Protein AF-A0A957FZQ5-F1 (afdb_monomer_lite)

Sequence (144 aa):
MVSRRHWIILGVVGGFGCLAFVAVVIVVLAGGLVMVAGDLDAEAATVESTAPDAAQIDLCRNTLGIRAEVELTVEYYLFQPGFLDDRLECRFRVEADTLDDIFIAGIDPYDEGTQELAPGRFLQLTIENPTPGVYLITGYWFET

pLDDT: mean 77.12, std 25.19, range [29.94, 97.94]

Secondary structure (DSSP, 8-state):
------------------S----------SS--------S--PPPPEEESS--HHHHHHHHHHTTB-TTS-EEEEEEEEE--SS--EEEEEEEEE-S-GGGTBPTT--TT--SEEEEETTEEEEEEEEEEETTEEEEEEEEEE-

Structure (mmCIF, N/CA/C/O backbone):
data_AF-A0A957FZQ5-F1
#
_entry.id   AF-A0A957FZQ5-F1
#
loop_
_atom_site.group_PDB
_atom_site.id
_atom_site.type_symbol
_atom_site.label_atom_id
_atom_site.label_alt_id
_atom_site.label_comp_id
_atom_site.label_asym_id
_atom_site.label_entity_id
_atom_site.label_seq_id
_atom_site.pdbx_PDB_ins_code
_atom_site.Cartn_x
_atom_site.Cartn_y
_atom_site.Cartn_z
_atom_site.occupancy
_atom_site.B_iso_or_equiv
_atom_site.auth_seq_id
_atom_site.auth_comp_id
_atom_site.auth_asym_id
_atom_site.auth_atom_id
_atom_site.pdbx_PDB_model_num
ATOM 1 N N . MET A 1 1 ? -30.012 38.485 -25.369 1.00 34.72 1 MET A N 1
ATOM 2 C CA . MET A 1 1 ? -30.601 37.710 -26.482 1.00 34.72 1 MET A CA 1
ATOM 3 C C . MET A 1 1 ? -29.677 37.785 -27.685 1.00 34.72 1 MET A C 1
ATOM 5 O O . MET A 1 1 ? -29.090 38.828 -27.933 1.00 34.72 1 MET A O 1
ATOM 9 N N . VAL A 1 2 ? -29.513 36.632 -28.328 1.00 39.84 2 VAL A N 1
ATOM 10 C CA . VAL A 1 2 ? -28.632 36.267 -29.446 1.00 39.84 2 VAL A CA 1
ATOM 11 C C . VAL A 1 2 ? -28.548 37.318 -30.558 1.00 39.84 2 VAL A C 1
ATOM 13 O O . VAL A 1 2 ? -29.578 37.796 -31.014 1.00 39.84 2 VAL A O 1
ATOM 16 N N . SER A 1 3 ? -27.329 37.598 -31.038 1.00 37.91 3 SER A N 1
ATOM 17 C CA . SER A 1 3 ? -26.971 37.604 -32.472 1.00 37.91 3 SER A CA 1
ATOM 18 C C . SER A 1 3 ? -25.620 38.297 -32.674 1.00 37.91 3 SER A C 1
ATOM 20 O O . SER A 1 3 ? -25.526 39.523 -32.651 1.00 37.91 3 SER A O 1
ATOM 22 N N . ARG A 1 4 ? -24.556 37.526 -32.915 1.00 39.03 4 ARG A N 1
ATOM 23 C CA . ARG A 1 4 ? -23.394 38.039 -33.650 1.00 39.03 4 ARG A CA 1
ATOM 24 C C . ARG A 1 4 ? -23.144 37.141 -34.848 1.00 39.03 4 ARG A C 1
ATOM 26 O O . ARG A 1 4 ? -22.595 36.052 -34.751 1.00 39.03 4 ARG A O 1
ATOM 33 N N . ARG A 1 5 ? -23.660 37.642 -35.970 1.00 41.78 5 ARG A N 1
ATOM 34 C CA . ARG A 1 5 ? -23.436 37.184 -37.334 1.00 41.78 5 ARG A CA 1
ATOM 35 C C . ARG A 1 5 ? -21.940 37.172 -37.657 1.00 41.78 5 ARG A C 1
ATOM 37 O O . ARG A 1 5 ? -21.258 38.177 -37.486 1.00 41.78 5 ARG A O 1
ATOM 44 N N . HIS A 1 6 ? -21.515 36.016 -38.152 1.00 41.28 6 HIS A N 1
ATOM 45 C CA . HIS A 1 6 ? -20.482 35.755 -39.148 1.00 41.28 6 HIS A CA 1
ATOM 46 C C . HIS A 1 6 ? -19.821 36.986 -39.784 1.00 41.28 6 HIS A C 1
ATOM 48 O O . HIS A 1 6 ? -20.441 37.694 -40.575 1.00 41.28 6 HIS A O 1
ATOM 54 N N . TRP A 1 7 ? -18.522 37.130 -39.525 1.00 31.16 7 TRP A N 1
ATOM 55 C CA . TRP A 1 7 ? -17.580 37.774 -40.433 1.00 31.16 7 TRP A CA 1
ATOM 56 C C . TRP A 1 7 ? -16.601 36.698 -40.899 1.00 31.16 7 TRP A C 1
ATOM 58 O O . TRP A 1 7 ? -15.712 36.290 -40.160 1.00 31.16 7 TRP A O 1
ATOM 68 N N . ILE A 1 8 ? -16.826 36.196 -42.112 1.00 43.56 8 ILE A N 1
ATOM 69 C CA . ILE A 1 8 ? -15.856 35.394 -42.856 1.00 43.56 8 ILE A CA 1
ATOM 70 C C . ILE A 1 8 ? -14.937 36.413 -43.530 1.00 43.56 8 ILE A C 1
ATOM 72 O O . ILE A 1 8 ? -15.372 37.110 -44.446 1.00 43.56 8 ILE A O 1
ATOM 76 N N . ILE A 1 9 ? -13.698 36.541 -43.056 1.00 43.41 9 ILE A N 1
ATOM 77 C CA . ILE A 1 9 ? -12.652 37.280 -43.768 1.00 43.41 9 ILE A CA 1
ATOM 78 C C . ILE A 1 9 ? -11.677 36.259 -44.350 1.00 43.41 9 ILE A C 1
ATOM 80 O 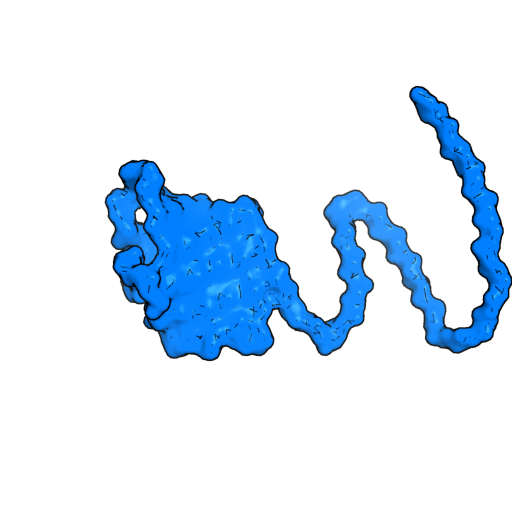O . ILE A 1 9 ? -11.076 35.464 -43.633 1.00 43.41 9 ILE A O 1
ATOM 84 N N . LEU A 1 10 ? -11.602 36.298 -45.680 1.00 43.16 10 LEU A N 1
ATOM 85 C CA . LEU A 1 10 ? -10.667 35.604 -46.554 1.00 43.16 10 LEU A CA 1
ATOM 86 C C . LEU A 1 10 ? -9.200 35.976 -46.276 1.00 43.16 10 LEU A C 1
ATOM 88 O O . LEU A 1 10 ? -8.882 37.133 -46.016 1.00 43.16 10 LEU A O 1
ATOM 92 N N . GLY A 1 11 ? -8.316 35.012 -46.532 1.00 29.94 11 GLY A N 1
ATOM 93 C CA . GLY A 1 11 ? -6.873 35.170 -46.747 1.00 29.94 11 GLY A CA 1
ATOM 94 C C . GLY A 1 11 ? -6.181 33.909 -46.230 1.00 29.94 11 GLY A C 1
ATOM 95 O O . GLY A 1 11 ? -6.341 33.582 -45.068 1.00 29.94 11 GLY A O 1
ATOM 96 N N . VAL A 1 12 ? -5.462 33.100 -47.006 1.00 35.47 12 VAL A N 1
ATOM 97 C CA . VAL A 1 12 ? -4.435 33.455 -47.986 1.00 35.47 12 VAL A CA 1
ATOM 98 C C . VAL A 1 12 ? -4.336 32.348 -49.043 1.00 35.47 12 VAL A C 1
ATOM 100 O O . VAL A 1 12 ? -4.281 31.163 -48.725 1.00 35.47 12 VAL A O 1
ATOM 103 N N . VAL A 1 13 ? -4.286 32.763 -50.309 1.00 38.44 13 VAL A N 1
ATOM 104 C CA . VAL A 1 13 ? -3.764 31.979 -51.433 1.00 38.44 13 VAL A CA 1
ATOM 105 C C . VAL A 1 13 ? -2.252 32.186 -51.486 1.00 38.44 13 VAL A C 1
ATOM 107 O O . VAL A 1 13 ? -1.807 33.332 -51.486 1.00 38.44 13 VAL A O 1
ATOM 110 N N . GLY A 1 14 ? -1.488 31.103 -51.644 1.00 30.03 14 GLY A N 1
ATOM 111 C CA . GLY A 1 14 ? -0.192 31.147 -52.327 1.00 30.03 14 GLY A CA 1
ATOM 112 C C . GLY A 1 14 ? 0.946 30.415 -51.624 1.00 30.03 14 GLY A C 1
ATOM 113 O O . GLY A 1 14 ? 1.403 30.848 -50.574 1.00 30.03 14 GLY A O 1
ATOM 114 N N . GLY A 1 15 ? 1.464 29.363 -52.268 1.00 30.56 15 GLY A N 1
ATOM 115 C CA . GLY A 1 15 ? 2.792 28.824 -51.961 1.00 30.56 15 GLY A CA 1
ATOM 116 C C . GLY A 1 15 ? 2.947 27.323 -52.186 1.00 30.56 15 GLY A C 1
ATOM 117 O O . GLY A 1 15 ? 2.853 26.545 -51.250 1.00 30.56 15 GLY A O 1
ATOM 118 N N . PHE A 1 16 ? 3.195 26.922 -53.432 1.00 41.56 16 PHE A N 1
ATOM 119 C CA . PHE A 1 16 ? 3.599 25.571 -53.838 1.00 41.56 16 PHE A CA 1
ATOM 120 C C . PHE A 1 16 ? 4.914 25.130 -53.160 1.00 41.56 16 PHE A C 1
ATOM 122 O O . PHE A 1 16 ? 5.894 25.869 -53.223 1.00 41.56 16 PHE A O 1
ATOM 129 N N . GLY A 1 17 ? 4.974 23.896 -52.638 1.00 32.69 17 GLY A N 1
ATOM 130 C CA . GLY A 1 17 ? 6.245 23.221 -52.337 1.00 32.69 17 GLY A CA 1
ATOM 131 C C . GLY A 1 17 ? 6.150 22.020 -51.385 1.00 32.69 17 GLY A C 1
ATOM 132 O O . GLY A 1 17 ? 6.127 22.209 -50.181 1.00 32.69 17 GLY A O 1
ATOM 133 N N . CYS A 1 18 ? 6.201 20.804 -51.945 1.00 35.88 18 CYS A N 1
ATOM 134 C CA . CYS A 1 18 ? 6.453 19.497 -51.302 1.00 35.88 18 CYS A CA 1
ATOM 135 C C . CYS A 1 18 ? 5.371 18.836 -50.409 1.00 35.88 18 CYS A C 1
ATOM 137 O O . CYS A 1 18 ? 5.190 19.168 -49.249 1.00 35.88 18 CYS A O 1
ATOM 139 N N . LEU A 1 19 ? 4.757 17.784 -50.977 1.00 42.84 19 LEU A N 1
ATOM 140 C CA . LEU A 1 19 ? 4.538 16.454 -50.374 1.00 42.84 19 LEU A CA 1
ATOM 141 C C . LEU A 1 19 ? 4.043 16.378 -48.915 1.00 42.84 19 LEU A C 1
ATOM 143 O O . LEU A 1 19 ? 4.827 16.158 -48.003 1.00 42.84 19 LEU A O 1
ATOM 147 N N . ALA A 1 20 ? 2.718 16.436 -48.748 1.00 39.22 20 ALA A N 1
ATOM 148 C CA . ALA A 1 20 ? 1.882 15.480 -47.998 1.00 39.22 20 ALA A CA 1
ATOM 149 C C . ALA A 1 20 ? 0.524 16.146 -47.712 1.00 39.22 20 ALA A C 1
ATOM 151 O O . ALA A 1 20 ? 0.366 16.891 -46.750 1.00 39.22 20 ALA A O 1
ATOM 152 N N . PHE A 1 21 ? -0.477 15.903 -48.563 1.00 35.75 21 PHE A N 1
ATOM 153 C CA . PHE A 1 21 ? -1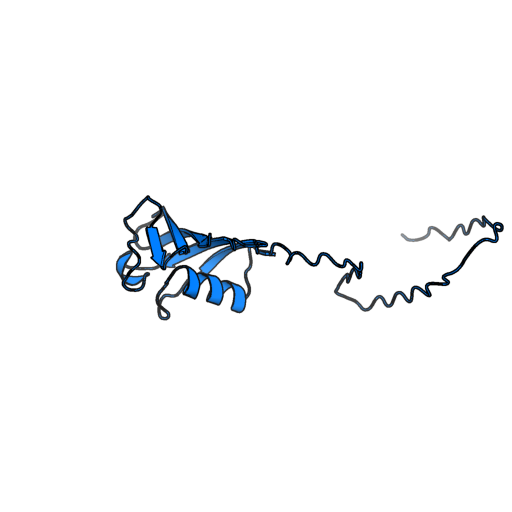.861 16.266 -48.250 1.00 35.75 21 PHE A CA 1
ATOM 154 C C . PHE A 1 21 ? -2.364 15.326 -47.143 1.00 35.75 21 PHE A C 1
ATOM 156 O O . PHE A 1 21 ? -2.857 14.236 -47.427 1.00 35.75 21 PHE A O 1
ATOM 163 N N . VAL A 1 22 ? -2.218 15.722 -45.877 1.00 42.78 22 VAL A N 1
ATOM 164 C CA . VAL A 1 22 ? -2.889 15.047 -44.759 1.00 42.78 22 VAL A CA 1
ATOM 165 C C . VAL A 1 22 ? -4.330 15.549 -44.724 1.00 42.78 22 VAL A C 1
ATOM 167 O O . VAL A 1 22 ? -4.609 16.683 -44.339 1.00 42.78 22 VAL A O 1
ATOM 170 N N . ALA A 1 23 ? -5.255 14.709 -45.185 1.00 37.00 23 ALA A N 1
ATOM 171 C CA . ALA A 1 23 ? -6.683 14.931 -45.020 1.00 37.00 23 ALA A CA 1
ATOM 172 C C . ALA A 1 23 ? -7.042 14.743 -43.537 1.00 37.00 23 ALA A C 1
ATOM 174 O O . ALA A 1 23 ? -7.174 13.621 -43.056 1.00 37.00 23 ALA A O 1
ATOM 175 N N . VAL A 1 24 ? -7.177 15.847 -42.803 1.00 38.62 24 VAL A N 1
ATOM 176 C CA . VAL A 1 24 ? -7.663 15.842 -41.419 1.00 38.62 24 VAL A CA 1
ATOM 177 C C . VAL A 1 24 ? -9.189 15.748 -41.456 1.00 38.62 24 VAL A C 1
ATOM 179 O O . VAL A 1 24 ? -9.876 16.734 -41.723 1.00 38.62 24 VAL A O 1
ATOM 182 N N . VAL A 1 25 ? -9.735 14.554 -41.222 1.00 35.50 25 VAL A N 1
ATOM 183 C CA . VAL A 1 25 ? -11.173 14.369 -40.990 1.00 35.50 25 VAL A CA 1
ATOM 184 C C . VAL A 1 25 ? -11.425 14.532 -39.494 1.00 35.50 25 VAL A C 1
ATOM 186 O O . VAL A 1 25 ? -11.059 13.672 -38.700 1.00 35.50 25 VAL A O 1
ATOM 189 N N . ILE A 1 26 ? -12.047 15.644 -39.105 1.00 39.72 26 ILE A N 1
ATOM 190 C CA . ILE A 1 26 ? -12.484 15.881 -37.726 1.00 39.72 26 ILE A CA 1
ATOM 191 C C . ILE A 1 26 ? -13.911 15.343 -37.593 1.00 39.72 26 ILE A C 1
ATOM 193 O O . ILE A 1 26 ? -14.858 15.968 -38.070 1.00 39.72 26 ILE A O 1
ATOM 197 N N . VAL A 1 27 ? -14.079 14.191 -36.942 1.00 35.75 27 VAL A N 1
ATOM 198 C CA . VAL A 1 27 ? -15.397 13.719 -36.494 1.00 35.75 27 VAL A CA 1
ATOM 199 C C . VAL A 1 27 ? -15.543 14.076 -35.020 1.00 35.75 27 VAL A C 1
ATOM 201 O O . VAL A 1 27 ? -14.971 13.419 -34.158 1.00 35.75 27 VAL A O 1
ATOM 204 N N . VAL A 1 28 ? -16.307 15.129 -34.726 1.00 33.53 28 VAL A N 1
ATOM 205 C CA . VAL A 1 28 ? -16.727 15.450 -33.355 1.00 33.53 28 VAL A CA 1
ATOM 206 C C . VAL A 1 28 ? -18.038 14.717 -33.090 1.00 33.53 28 VAL A C 1
ATOM 208 O O . VAL A 1 28 ? -19.114 15.210 -33.427 1.00 33.53 28 VAL A O 1
ATOM 211 N N . LEU A 1 29 ? -17.954 13.522 -32.510 1.00 36.34 29 LEU A N 1
ATOM 212 C CA . LEU A 1 29 ? -19.089 12.894 -31.838 1.00 36.34 29 LEU A CA 1
ATOM 213 C C . LEU A 1 29 ? -18.937 13.143 -30.337 1.00 36.34 29 LEU A C 1
ATOM 215 O O . LEU A 1 29 ? -17.847 13.048 -29.782 1.00 36.34 29 LEU A O 1
ATOM 219 N N . ALA A 1 30 ? -20.032 13.577 -29.724 1.00 39.09 30 ALA A N 1
ATOM 220 C CA . ALA A 1 30 ? -20.095 14.082 -28.364 1.00 39.09 30 ALA A CA 1
ATOM 221 C C . ALA A 1 30 ? -19.413 13.146 -27.349 1.00 39.09 30 ALA A C 1
ATOM 223 O O . ALA A 1 30 ? -19.803 11.991 -27.220 1.00 39.09 30 ALA A O 1
ATOM 224 N N . GLY A 1 31 ? -18.451 13.685 -26.590 1.00 43.62 31 GLY A N 1
ATOM 225 C CA . GLY A 1 31 ? -17.975 13.069 -25.349 1.00 43.62 31 GLY A CA 1
ATOM 226 C C . GLY A 1 31 ? -16.594 12.410 -25.369 1.00 43.62 31 GLY A C 1
ATOM 227 O O . GLY A 1 31 ? -16.422 11.391 -24.717 1.00 43.62 31 GLY A O 1
ATOM 228 N N . GLY A 1 32 ? -15.598 12.972 -26.053 1.00 37.16 32 GLY A N 1
ATOM 229 C CA . GLY A 1 32 ? -14.212 12.534 -25.859 1.00 37.16 32 GLY A CA 1
ATOM 230 C C . GLY A 1 32 ? -13.252 13.187 -26.838 1.00 37.16 32 GLY A C 1
ATOM 231 O O . GLY A 1 32 ? -13.366 13.005 -28.045 1.00 37.16 32 GLY A O 1
ATOM 232 N N . LEU A 1 33 ? -12.318 13.981 -26.324 1.00 37.00 33 LEU A N 1
ATOM 233 C CA . LEU A 1 33 ? -11.251 14.584 -27.113 1.00 37.00 33 LEU A CA 1
ATOM 234 C C . LEU A 1 33 ? -10.162 13.515 -27.291 1.00 37.00 33 LEU A C 1
ATOM 236 O O . LEU A 1 33 ? -9.487 13.169 -26.328 1.00 37.00 33 LEU A O 1
ATOM 240 N N . VAL A 1 34 ? -10.022 12.959 -28.496 1.00 38.88 34 VAL A N 1
ATOM 241 C CA . VAL A 1 34 ? -8.911 12.058 -28.844 1.00 38.88 34 VAL A CA 1
ATOM 242 C C . VAL A 1 34 ? -7.882 12.869 -29.622 1.00 38.88 34 VAL A C 1
ATOM 244 O O . VAL A 1 34 ? -8.137 13.296 -30.748 1.00 38.88 34 VAL A O 1
ATOM 247 N N . MET A 1 35 ? -6.724 13.098 -29.008 1.00 42.59 35 MET A N 1
ATOM 248 C CA . MET A 1 35 ? -5.532 13.603 -29.686 1.00 4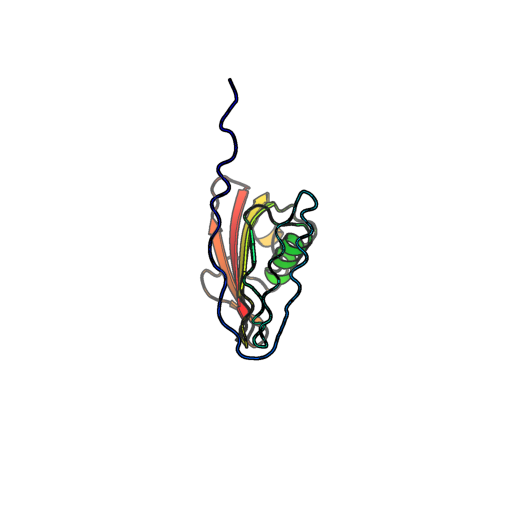2.59 35 MET A CA 1
ATOM 249 C C . MET A 1 35 ? -4.761 12.384 -30.198 1.00 42.59 35 MET A C 1
ATOM 251 O O . MET A 1 35 ? -4.265 11.596 -29.401 1.00 42.59 35 MET A O 1
ATOM 255 N N . VAL A 1 36 ? -4.679 12.212 -31.520 1.00 43.38 36 VAL A N 1
ATOM 256 C CA . VAL A 1 36 ? -3.701 11.306 -32.137 1.00 43.38 36 VAL A CA 1
ATOM 257 C C . VAL A 1 36 ? -2.521 12.166 -32.570 1.00 43.38 36 VAL A C 1
ATOM 259 O O . VAL A 1 36 ? -2.586 12.846 -33.593 1.00 43.38 36 VAL A O 1
ATOM 262 N N . ALA A 1 37 ? -1.461 12.150 -31.768 1.00 42.69 37 ALA A N 1
ATOM 263 C CA . ALA A 1 37 ? -0.119 12.525 -32.189 1.00 42.69 37 ALA A CA 1
ATOM 264 C C . ALA A 1 37 ? 0.704 11.232 -32.226 1.00 42.69 37 ALA A C 1
ATOM 266 O O . ALA A 1 37 ? 0.647 10.437 -31.292 1.00 42.69 37 ALA A O 1
ATOM 267 N N . GLY A 1 38 ? 1.363 10.971 -33.354 1.00 44.50 38 GLY A N 1
ATOM 268 C CA . GLY A 1 38 ? 2.256 9.829 -33.496 1.00 44.50 38 GLY A CA 1
ATOM 269 C C . GLY A 1 38 ? 3.611 10.143 -32.879 1.00 44.50 38 GLY A C 1
ATOM 270 O O . GLY A 1 38 ? 4.207 11.148 -33.248 1.00 44.50 38 GLY A O 1
ATOM 271 N N . ASP A 1 39 ? 4.092 9.251 -32.019 1.00 41.19 39 ASP A N 1
ATOM 272 C CA . ASP A 1 39 ? 5.458 9.238 -31.503 1.00 41.19 39 ASP A CA 1
ATOM 273 C C . ASP A 1 39 ? 5.959 7.787 -31.454 1.00 41.19 39 ASP A C 1
ATOM 275 O O . ASP A 1 39 ? 5.241 6.872 -31.049 1.00 41.19 39 ASP A O 1
ATOM 279 N N . LEU A 1 40 ? 7.191 7.575 -31.920 1.00 47.25 40 LEU A N 1
ATOM 280 C CA . LEU A 1 40 ? 7.937 6.311 -31.824 1.00 47.25 40 LEU A CA 1
ATOM 281 C C . LEU A 1 40 ? 8.701 6.198 -30.483 1.00 47.25 40 LEU A C 1
ATOM 283 O O . LEU A 1 40 ? 9.596 5.371 -30.365 1.00 47.25 40 LEU A O 1
ATOM 287 N N . ASP A 1 41 ? 8.298 6.991 -29.487 1.00 43.44 41 ASP A N 1
ATOM 288 C CA . ASP A 1 41 ? 8.711 6.967 -28.078 1.00 43.44 41 ASP A CA 1
ATOM 289 C C . ASP A 1 41 ? 7.441 6.956 -27.212 1.00 43.44 41 ASP A C 1
ATOM 291 O O . ASP A 1 41 ? 7.070 7.936 -26.569 1.00 43.44 41 ASP A O 1
ATOM 295 N N . ALA A 1 42 ? 6.692 5.854 -27.254 1.00 50.06 42 ALA A N 1
ATOM 296 C CA . ALA A 1 42 ? 5.540 5.677 -26.379 1.00 50.06 42 ALA A CA 1
ATOM 297 C C . ALA A 1 42 ? 6.025 5.287 -24.973 1.00 50.06 42 ALA A C 1
ATOM 299 O O . ALA A 1 42 ? 5.850 4.143 -24.553 1.00 50.06 42 ALA A O 1
ATOM 300 N N . GLU A 1 43 ? 6.657 6.222 -24.254 1.00 57.47 43 GLU A N 1
ATOM 301 C CA . GLU A 1 43 ? 6.707 6.120 -22.795 1.00 57.47 43 GLU A CA 1
ATOM 302 C C . GLU A 1 43 ? 5.260 6.005 -22.315 1.00 57.47 43 GLU A C 1
ATOM 304 O O . GLU A 1 43 ? 4.389 6.798 -22.697 1.00 57.47 43 GLU A O 1
ATOM 309 N N . ALA A 1 44 ? 4.967 4.946 -21.561 1.00 70.00 44 ALA A N 1
ATOM 310 C CA . ALA A 1 44 ? 3.629 4.751 -21.043 1.00 70.00 44 ALA A CA 1
ATOM 311 C C . ALA A 1 44 ? 3.250 5.989 -20.208 1.00 70.00 44 ALA A C 1
ATOM 313 O O . ALA A 1 44 ? 4.048 6.526 -19.443 1.00 70.00 44 ALA A O 1
ATOM 314 N N . ALA A 1 45 ? 2.047 6.516 -20.422 1.00 79.31 45 ALA A N 1
ATOM 315 C CA . ALA A 1 45 ? 1.648 7.757 -19.776 1.00 79.31 45 ALA A CA 1
ATOM 316 C C . ALA A 1 45 ? 1.469 7.539 -18.267 1.00 79.31 45 ALA A C 1
ATOM 318 O O . ALA A 1 45 ? 0.878 6.545 -17.845 1.00 79.31 45 ALA A O 1
ATOM 319 N N . THR A 1 46 ? 1.923 8.501 -17.459 1.00 88.19 46 THR A N 1
ATOM 320 C CA . THR A 1 46 ? 1.530 8.591 -16.046 1.00 88.19 46 THR A CA 1
ATOM 321 C C . THR A 1 46 ? 0.009 8.683 -15.936 1.00 88.19 46 THR A C 1
ATOM 323 O O . THR A 1 46 ? -0.625 9.465 -16.649 1.00 88.19 46 THR A O 1
ATOM 326 N N . VAL A 1 47 ? -0.573 7.902 -15.026 1.00 90.75 47 VAL A N 1
ATOM 327 C CA . VAL A 1 47 ? -2.016 7.858 -14.771 1.00 90.75 47 VAL A CA 1
ATOM 328 C C . VAL A 1 47 ? -2.281 8.288 -13.335 1.00 90.75 47 VAL A C 1
ATOM 330 O O . VAL A 1 47 ? -1.814 7.643 -12.404 1.00 90.75 47 VAL A O 1
ATOM 333 N N . GLU A 1 48 ? -3.066 9.347 -13.157 1.00 93.44 48 GLU A N 1
ATOM 334 C CA . GLU A 1 48 ? -3.439 9.900 -11.851 1.00 93.44 48 GLU A CA 1
ATOM 335 C C . GLU A 1 48 ? -4.964 10.027 -11.742 1.00 93.44 48 GLU A C 1
ATOM 337 O O . GLU A 1 48 ? -5.630 10.423 -12.703 1.00 93.44 48 GLU A O 1
ATOM 342 N N . SER A 1 49 ? -5.530 9.688 -10.581 1.00 92.38 49 SER A N 1
ATOM 343 C CA . SER A 1 49 ? -6.968 9.804 -10.323 1.00 92.38 49 SER A CA 1
ATOM 344 C C . SER A 1 49 ? -7.284 9.987 -8.837 1.00 92.38 49 SER A C 1
ATOM 346 O O . SER A 1 49 ? -6.704 9.336 -7.973 1.00 92.38 49 SER A O 1
ATOM 348 N N . THR A 1 50 ? -8.273 10.832 -8.544 1.00 94.56 50 THR A N 1
ATOM 349 C CA . THR A 1 50 ? -8.920 10.964 -7.221 1.00 94.56 50 THR A CA 1
ATOM 350 C C . THR A 1 50 ? -10.272 10.246 -7.151 1.00 94.56 50 THR A C 1
ATOM 352 O O . THR A 1 50 ? -10.968 10.301 -6.139 1.00 94.56 50 THR A O 1
ATOM 355 N N . ALA A 1 51 ? -10.665 9.582 -8.239 1.00 92.56 51 ALA A N 1
ATOM 356 C CA . ALA A 1 51 ? -11.841 8.726 -8.329 1.00 92.56 51 ALA A CA 1
ATOM 357 C C . ALA A 1 51 ? -11.462 7.465 -9.124 1.00 92.56 51 ALA A C 1
ATOM 359 O O . ALA A 1 51 ? -11.852 7.332 -10.288 1.00 92.56 51 ALA A O 1
ATOM 360 N N . PRO A 1 52 ? -10.606 6.600 -8.554 1.00 91.56 52 PRO A N 1
ATOM 361 C CA . PRO A 1 52 ? -10.065 5.463 -9.276 1.00 91.56 52 PRO A CA 1
ATOM 362 C C . PRO A 1 52 ? -11.152 4.457 -9.657 1.00 91.56 52 PRO A C 1
ATOM 364 O O . PRO A 1 52 ? -12.109 4.234 -8.912 1.00 91.56 52 PRO A O 1
ATOM 367 N N . ASP A 1 53 ? -11.002 3.860 -10.836 1.00 93.50 53 ASP A N 1
ATOM 368 C CA . ASP A 1 53 ? -11.887 2.791 -11.292 1.00 93.50 53 ASP A CA 1
ATOM 369 C C . ASP A 1 53 ? -11.567 1.448 -10.609 1.00 93.50 53 ASP A C 1
ATOM 371 O O . ASP A 1 53 ? -10.610 1.314 -9.848 1.00 93.50 53 ASP A O 1
ATOM 375 N N . ALA A 1 54 ? -12.384 0.425 -10.874 1.00 94.62 54 ALA A N 1
ATOM 376 C CA . ALA A 1 54 ? -12.221 -0.888 -10.252 1.00 94.62 54 ALA A CA 1
ATOM 377 C C . ALA A 1 54 ? -10.847 -1.524 -10.533 1.00 94.62 54 ALA A C 1
ATOM 379 O O . ALA A 1 54 ? -10.279 -2.147 -9.642 1.00 94.62 54 ALA A O 1
ATOM 380 N N . ALA A 1 55 ? -10.285 -1.337 -11.733 1.00 94.75 55 ALA A N 1
ATOM 381 C CA . ALA A 1 55 ? -8.990 -1.917 -12.081 1.00 94.75 55 ALA A CA 1
ATOM 382 C C . ALA A 1 55 ? -7.845 -1.222 -11.330 1.00 94.75 55 ALA A C 1
ATOM 384 O O . ALA A 1 55 ? -6.916 -1.881 -10.862 1.00 94.75 55 ALA A O 1
ATOM 385 N N . GLN A 1 56 ? -7.929 0.099 -11.171 1.00 95.00 56 GLN A N 1
ATOM 386 C CA . GLN A 1 56 ? -6.980 0.886 -10.381 1.00 95.00 56 GLN A CA 1
ATOM 387 C C . GLN A 1 56 ? -7.048 0.529 -8.890 1.00 95.00 56 GLN A C 1
ATOM 389 O O . GLN A 1 56 ? -6.014 0.370 -8.239 1.00 95.00 56 GLN A O 1
ATOM 394 N N . ILE A 1 57 ? -8.259 0.339 -8.360 1.00 95.12 57 ILE A N 1
ATOM 395 C CA . ILE A 1 57 ? -8.482 -0.112 -6.980 1.00 95.12 57 ILE A CA 1
ATOM 396 C C . ILE A 1 57 ? -7.891 -1.511 -6.762 1.00 95.12 57 ILE A C 1
ATOM 398 O O . ILE A 1 57 ? -7.185 -1.731 -5.775 1.00 95.12 57 ILE A O 1
ATOM 402 N N . ASP A 1 58 ? -8.134 -2.442 -7.687 1.00 95.56 58 ASP A N 1
ATOM 403 C CA . ASP A 1 58 ? -7.582 -3.797 -7.621 1.00 95.56 58 ASP A CA 1
ATOM 404 C C . ASP A 1 58 ? -6.052 -3.786 -7.694 1.00 95.56 58 ASP A C 1
ATOM 406 O O . ASP A 1 58 ? -5.393 -4.536 -6.969 1.00 95.56 58 ASP A O 1
ATOM 410 N N . LEU A 1 59 ? -5.462 -2.912 -8.515 1.00 94.12 59 LEU A N 1
ATOM 411 C CA . LEU A 1 59 ? -4.011 -2.755 -8.567 1.00 94.12 59 LEU A CA 1
ATOM 412 C C . LEU A 1 59 ? -3.456 -2.257 -7.227 1.00 94.12 59 LEU A C 1
ATOM 414 O O . LEU A 1 59 ? -2.522 -2.866 -6.707 1.00 94.12 59 LEU A O 1
ATOM 418 N N . CYS A 1 60 ? -4.050 -1.218 -6.628 1.00 95.50 60 CYS A N 1
ATOM 419 C CA . CYS A 1 60 ? -3.663 -0.762 -5.288 1.00 95.50 60 CYS A CA 1
ATOM 420 C C . CYS A 1 60 ? -3.748 -1.890 -4.260 1.00 95.50 60 CYS A C 1
ATOM 422 O O . CYS A 1 60 ? -2.800 -2.118 -3.512 1.00 95.50 60 CYS A O 1
ATOM 424 N N . ARG A 1 61 ? -4.865 -2.627 -4.243 1.00 95.44 61 ARG A N 1
ATOM 425 C CA . ARG A 1 61 ? -5.082 -3.732 -3.304 1.00 95.44 61 ARG A CA 1
ATOM 426 C C . ARG A 1 61 ? -3.998 -4.798 -3.426 1.00 95.44 61 ARG A C 1
ATOM 428 O O . ARG A 1 61 ? -3.416 -5.193 -2.420 1.00 95.44 61 ARG A O 1
ATOM 435 N N . ASN A 1 62 ? -3.721 -5.244 -4.648 1.00 94.06 62 ASN A N 1
ATOM 436 C CA . ASN A 1 62 ? -2.773 -6.326 -4.897 1.00 94.06 62 ASN A CA 1
ATOM 437 C C . ASN A 1 62 ? -1.327 -5.896 -4.637 1.00 94.06 62 ASN A C 1
ATOM 439 O O . ASN A 1 62 ? -0.573 -6.624 -3.994 1.00 94.06 62 ASN A O 1
ATOM 443 N N . THR A 1 63 ? -0.937 -4.714 -5.113 1.00 93.44 63 THR A N 1
ATOM 444 C CA . THR A 1 63 ? 0.445 -4.234 -5.011 1.00 93.44 63 THR A CA 1
ATOM 445 C C . THR A 1 63 ? 0.815 -3.857 -3.580 1.00 93.44 63 THR A C 1
ATOM 447 O O . THR A 1 63 ? 1.931 -4.134 -3.148 1.00 93.44 63 THR A O 1
ATOM 450 N N . LEU A 1 64 ? -0.128 -3.285 -2.826 1.00 94.50 64 LEU A N 1
ATOM 451 C CA . LEU A 1 64 ? 0.068 -2.917 -1.422 1.00 94.50 64 LEU A CA 1
ATOM 452 C C . LEU A 1 64 ? -0.291 -4.054 -0.449 1.00 94.50 64 LEU A C 1
ATOM 454 O O . LEU A 1 64 ? -0.317 -3.829 0.756 1.00 94.50 64 LEU A O 1
ATOM 458 N N . GLY A 1 65 ? -0.592 -5.253 -0.966 1.00 94.31 65 GLY A N 1
ATOM 459 C CA . GLY A 1 65 ? -0.889 -6.465 -0.197 1.00 94.31 65 GLY A CA 1
ATOM 460 C C . GLY A 1 65 ? -2.005 -6.299 0.833 1.00 94.31 65 GLY A C 1
ATOM 461 O O . GLY A 1 65 ? -1.879 -6.725 1.981 1.00 94.31 65 GLY A O 1
ATOM 462 N N . ILE A 1 66 ? -3.113 -5.694 0.422 1.00 95.38 66 ILE A N 1
ATOM 463 C CA . ILE A 1 66 ? -4.320 -5.560 1.240 1.00 95.38 66 ILE A CA 1
ATOM 464 C C . ILE A 1 66 ? -5.173 -6.823 1.057 1.00 95.38 66 ILE A C 1
ATOM 466 O O . ILE A 1 66 ? -5.385 -7.284 -0.069 1.00 95.38 66 ILE A O 1
ATOM 470 N N . ARG A 1 67 ? -5.685 -7.393 2.152 1.00 95.50 67 ARG A N 1
ATOM 471 C CA . ARG A 1 67 ? -6.533 -8.598 2.118 1.00 95.50 67 ARG A CA 1
ATOM 472 C C . ARG A 1 67 ? -7.803 -8.362 1.310 1.00 95.50 67 ARG A C 1
ATOM 474 O O . ARG A 1 67 ? -8.327 -7.256 1.305 1.00 95.50 67 ARG A O 1
ATOM 481 N N . ALA A 1 68 ? -8.324 -9.382 0.634 1.00 93.56 68 ALA A N 1
ATOM 482 C CA . ALA A 1 68 ? -9.442 -9.236 -0.305 1.00 93.56 68 ALA A CA 1
ATOM 483 C C . ALA A 1 68 ? -10.780 -8.883 0.372 1.00 93.56 68 ALA A C 1
ATOM 485 O O . ALA A 1 68 ? -11.603 -8.182 -0.210 1.00 93.56 68 ALA A O 1
ATOM 486 N N . GLU A 1 69 ? -10.984 -9.352 1.599 1.00 93.50 69 GLU A N 1
ATOM 487 C CA . GLU A 1 69 ? -12.189 -9.159 2.408 1.00 93.50 69 GLU A CA 1
ATOM 488 C C . GLU A 1 69 ? -12.310 -7.759 3.024 1.00 93.50 69 GLU A C 1
ATOM 490 O O . GLU A 1 69 ? -13.378 -7.388 3.504 1.00 93.50 69 GLU A O 1
ATOM 495 N N . VAL A 1 70 ? -11.227 -6.981 3.005 1.00 94.50 70 VAL A N 1
ATOM 496 C CA . VAL A 1 70 ? -11.188 -5.643 3.593 1.00 94.50 70 VAL A CA 1
ATOM 497 C C . VAL A 1 70 ? -11.901 -4.665 2.667 1.00 94.50 70 VAL A C 1
ATOM 499 O O . VAL A 1 70 ? -11.499 -4.481 1.513 1.00 94.50 70 VAL A O 1
ATOM 502 N N . GLU A 1 71 ? -12.955 -4.022 3.156 1.00 93.81 71 GLU A N 1
ATOM 503 C CA . GLU A 1 71 ? -13.621 -2.946 2.427 1.00 93.81 71 GLU A CA 1
ATOM 504 C C . GLU A 1 71 ? -12.736 -1.699 2.458 1.00 93.81 71 GLU A C 1
ATOM 506 O O . GLU A 1 71 ? -12.403 -1.188 3.524 1.00 93.81 71 GLU A O 1
ATOM 511 N N . LEU A 1 72 ? -12.320 -1.225 1.282 1.00 93.12 72 LEU A N 1
ATOM 512 C CA . LEU A 1 72 ? -11.416 -0.087 1.160 1.00 93.12 72 LEU A CA 1
ATOM 513 C C . LEU A 1 72 ? -11.986 0.956 0.210 1.00 93.12 72 LEU A C 1
ATOM 515 O O . LEU A 1 72 ? -12.559 0.627 -0.829 1.00 93.12 72 LEU A O 1
ATOM 519 N N . THR A 1 73 ? -11.787 2.220 0.565 1.00 95.62 73 THR A N 1
ATOM 520 C CA . THR A 1 73 ? -12.101 3.370 -0.285 1.00 95.62 73 THR A CA 1
ATOM 521 C C . THR A 1 73 ? -10.794 4.019 -0.713 1.00 95.62 73 THR A C 1
ATOM 523 O O . THR A 1 73 ? -10.104 4.605 0.119 1.00 95.62 73 THR A O 1
ATOM 526 N N . VAL A 1 74 ? -10.431 3.921 -1.994 1.00 94.50 74 VAL A N 1
ATOM 527 C CA . VAL A 1 74 ? -9.228 4.589 -2.517 1.00 94.50 74 VAL A CA 1
ATOM 528 C C . VAL A 1 74 ? -9.545 6.064 -2.775 1.00 94.50 74 VAL A C 1
ATOM 530 O O . VAL A 1 74 ? -10.397 6.386 -3.599 1.00 94.50 74 VAL A O 1
ATOM 533 N N . GLU A 1 75 ? -8.865 6.952 -2.051 1.00 95.62 75 GLU A N 1
ATOM 534 C CA . GLU A 1 75 ? -8.979 8.412 -2.177 1.00 95.62 75 GLU A CA 1
ATOM 535 C C . GLU A 1 75 ? -8.052 8.961 -3.277 1.00 95.62 75 GLU A C 1
ATOM 537 O O . GLU A 1 75 ? -8.331 10.008 -3.862 1.00 95.62 75 GLU A O 1
ATOM 542 N N . TYR A 1 76 ? -6.941 8.269 -3.550 1.00 95.00 76 TYR A N 1
ATOM 543 C CA . TYR A 1 76 ? -5.942 8.687 -4.531 1.00 95.00 76 TYR A CA 1
ATOM 544 C C . TYR A 1 76 ? -5.231 7.495 -5.164 1.00 95.00 76 TYR A C 1
ATOM 546 O O . TYR A 1 76 ? -4.903 6.527 -4.475 1.00 95.00 76 TYR A O 1
ATOM 554 N N . TYR A 1 77 ? -4.960 7.615 -6.458 1.00 96.44 77 TYR A N 1
ATOM 555 C CA . TYR A 1 77 ? -4.184 6.685 -7.261 1.00 96.44 77 TYR A CA 1
ATOM 556 C C . TYR A 1 77 ? -3.219 7.469 -8.150 1.00 96.44 77 TYR A C 1
ATOM 558 O O . TYR A 1 77 ? -3.641 8.382 -8.866 1.00 96.44 77 TYR A O 1
ATOM 566 N N . LEU A 1 78 ? -1.958 7.053 -8.174 1.00 95.38 78 LEU A N 1
ATOM 567 C CA . LEU A 1 78 ? -0.951 7.519 -9.115 1.00 95.38 78 LEU A CA 1
ATOM 568 C C . LEU A 1 78 ? -0.083 6.341 -9.548 1.00 95.38 78 LEU A C 1
ATOM 570 O O . LEU A 1 78 ? 0.600 5.731 -8.733 1.00 95.38 78 LEU A O 1
ATOM 574 N N . PHE A 1 79 ? -0.071 6.057 -10.844 1.00 93.69 79 PHE A N 1
ATOM 575 C CA . PHE A 1 79 ? 0.837 5.095 -11.448 1.00 93.69 79 PHE A CA 1
ATOM 576 C C . PHE A 1 79 ? 1.739 5.794 -12.453 1.00 93.69 79 PHE A C 1
ATOM 578 O O . PHE A 1 79 ? 1.270 6.438 -13.396 1.00 93.69 79 PHE A O 1
ATOM 585 N N . GLN A 1 80 ? 3.039 5.663 -12.234 1.00 91.31 80 GLN A N 1
ATOM 586 C CA . GLN A 1 80 ? 4.087 6.190 -13.089 1.00 91.31 80 GLN A CA 1
ATOM 587 C C . GLN A 1 80 ? 4.866 4.996 -13.632 1.00 91.31 80 GLN A C 1
ATOM 589 O O . GLN A 1 80 ? 5.690 4.444 -12.903 1.00 91.31 80 GLN A O 1
ATOM 594 N N . PRO A 1 81 ? 4.593 4.567 -14.872 1.00 85.38 81 PRO A N 1
ATOM 595 C CA . PRO A 1 81 ? 5.420 3.556 -15.500 1.00 85.38 81 PRO A CA 1
ATOM 596 C C . PRO A 1 81 ? 6.806 4.145 -15.769 1.00 85.38 81 PRO A C 1
ATOM 598 O O . PRO A 1 81 ? 6.925 5.276 -16.255 1.00 85.38 81 PRO A O 1
ATOM 601 N N . GLY A 1 82 ? 7.845 3.390 -15.443 1.00 77.69 82 GLY A N 1
ATOM 602 C CA . GLY A 1 82 ? 9.214 3.748 -15.786 1.00 77.69 82 GLY A CA 1
ATOM 603 C C . GLY A 1 82 ? 9.680 2.991 -17.017 1.00 77.69 82 GLY A C 1
ATOM 604 O O . GLY A 1 82 ? 9.143 1.949 -17.379 1.00 77.69 82 GLY A O 1
ATOM 605 N N . PHE A 1 83 ? 10.736 3.487 -17.659 1.00 66.69 83 PHE A N 1
ATOM 606 C CA . PHE A 1 83 ? 11.439 2.687 -18.664 1.00 66.69 83 PHE A CA 1
ATOM 607 C C . PHE A 1 83 ? 12.036 1.402 -18.050 1.00 66.69 83 PHE A C 1
ATOM 609 O O . PHE A 1 83 ? 12.109 0.376 -18.722 1.00 66.69 83 PHE A O 1
ATOM 616 N N . LEU A 1 84 ? 12.443 1.469 -16.775 1.00 68.75 84 LEU A N 1
ATOM 617 C CA . LEU A 1 84 ? 12.919 0.341 -15.960 1.00 68.75 84 LEU A CA 1
ATOM 618 C C . LEU A 1 84 ? 12.193 0.239 -14.607 1.00 68.75 84 LEU A C 1
ATOM 620 O O . LEU A 1 84 ? 12.022 -0.867 -14.109 1.00 68.75 84 LEU A O 1
ATOM 624 N N . ASP A 1 85 ? 11.734 1.376 -14.069 1.00 83.69 85 ASP A N 1
ATOM 625 C CA . ASP A 1 85 ? 11.308 1.498 -12.673 1.00 83.69 85 ASP A CA 1
ATOM 626 C C . ASP A 1 85 ? 9.848 1.959 -12.581 1.00 83.69 85 ASP A C 1
ATOM 628 O O . ASP A 1 85 ? 9.546 3.152 -12.692 1.00 83.69 85 ASP A O 1
ATOM 632 N N . ASP A 1 86 ? 8.926 1.026 -12.368 1.00 88.69 86 ASP A N 1
ATOM 633 C CA . ASP A 1 86 ? 7.523 1.369 -12.152 1.00 88.69 86 ASP A CA 1
ATOM 634 C C . ASP A 1 86 ? 7.301 1.901 -10.735 1.00 88.69 86 ASP A C 1
ATOM 636 O O . ASP A 1 86 ? 7.923 1.457 -9.765 1.00 88.69 86 ASP A O 1
ATOM 640 N N . ARG A 1 87 ? 6.374 2.852 -10.596 1.00 93.88 87 ARG A N 1
ATOM 641 C CA . ARG A 1 87 ? 5.974 3.412 -9.302 1.00 93.88 87 ARG A CA 1
ATOM 642 C C . ARG A 1 87 ? 4.463 3.471 -9.178 1.00 93.88 87 ARG A C 1
ATOM 644 O O . ARG A 1 87 ? 3.764 3.904 -10.094 1.00 93.88 87 ARG A O 1
ATOM 651 N N . LEU A 1 88 ? 3.969 3.087 -8.008 1.00 95.81 88 LEU A N 1
ATOM 652 C CA . LEU A 1 88 ? 2.563 3.170 -7.642 1.00 95.81 88 LEU A CA 1
ATOM 653 C C . LEU A 1 88 ? 2.434 3.870 -6.292 1.00 95.81 88 LEU A C 1
ATOM 655 O O . LEU A 1 88 ? 3.038 3.456 -5.308 1.00 95.81 88 LEU A O 1
ATOM 659 N N . GLU A 1 89 ? 1.598 4.893 -6.236 1.00 97.38 89 GLU A N 1
ATOM 660 C CA . GLU A 1 89 ? 1.165 5.528 -5.002 1.00 97.38 89 GLU A CA 1
ATOM 661 C C . GLU A 1 89 ? -0.351 5.393 -4.889 1.00 97.38 89 GLU A C 1
ATOM 663 O O . GLU A 1 89 ? -1.094 5.774 -5.797 1.00 97.38 89 GLU A O 1
ATOM 668 N N . CYS A 1 90 ? -0.817 4.855 -3.765 1.00 97.25 90 CYS A N 1
ATOM 669 C CA . CYS A 1 90 ? -2.238 4.832 -3.452 1.00 97.25 90 CYS A CA 1
ATOM 670 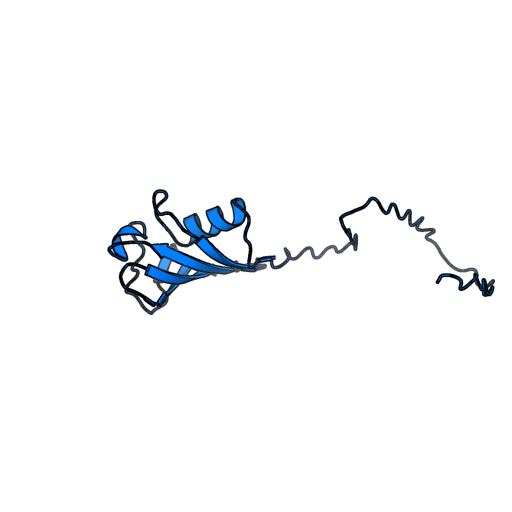C C . CYS A 1 90 ? -2.487 5.347 -2.046 1.00 97.25 90 CYS A C 1
ATOM 672 O O . CYS A 1 90 ? -1.806 4.948 -1.102 1.00 97.25 90 CYS A O 1
ATOM 674 N N . ARG A 1 91 ? -3.534 6.154 -1.896 1.00 97.88 91 ARG A N 1
ATOM 675 C CA . ARG A 1 91 ? -4.076 6.544 -0.595 1.00 97.88 91 ARG A CA 1
ATOM 676 C C . ARG A 1 91 ? -5.456 5.947 -0.439 1.00 97.88 91 ARG A C 1
ATOM 678 O O . ARG A 1 91 ? -6.313 6.145 -1.300 1.00 97.88 91 ARG A O 1
ATOM 685 N N . PHE A 1 92 ? -5.690 5.248 0.657 1.00 96.62 92 PHE A N 1
ATOM 686 C CA . PHE A 1 92 ? -6.966 4.610 0.924 1.00 96.62 92 PHE A CA 1
ATOM 687 C C . PHE A 1 92 ? -7.381 4.765 2.377 1.00 96.62 92 PHE A C 1
ATOM 689 O O . PHE A 1 92 ? -6.564 4.859 3.293 1.00 96.62 92 PHE A O 1
ATOM 696 N N . ARG A 1 93 ? -8.694 4.796 2.561 1.00 97.19 93 ARG A N 1
ATOM 697 C CA . ARG A 1 93 ? -9.365 4.767 3.848 1.00 97.19 93 ARG A CA 1
ATOM 698 C C . ARG A 1 93 ? -9.929 3.377 4.075 1.00 97.19 93 ARG A C 1
ATOM 700 O O . ARG A 1 93 ? -10.550 2.805 3.175 1.00 97.19 93 ARG A O 1
ATOM 707 N N . VAL A 1 94 ? -9.735 2.874 5.283 1.00 96.56 94 VAL A N 1
ATOM 708 C CA . VAL A 1 94 ? -10.202 1.557 5.693 1.00 96.56 94 VAL A CA 1
ATOM 709 C C . VAL A 1 94 ? -10.735 1.607 7.115 1.00 96.56 94 VAL A C 1
ATOM 711 O O . VAL A 1 94 ? -10.214 2.343 7.956 1.00 96.56 94 VAL A O 1
ATOM 714 N N . GLU A 1 95 ? -11.762 0.808 7.371 1.00 96.38 95 GLU A N 1
ATOM 715 C CA . GLU A 1 95 ? -12.278 0.566 8.714 1.00 96.38 95 GLU A CA 1
ATOM 716 C C . GLU A 1 95 ? -11.845 -0.830 9.162 1.00 96.38 95 GLU A C 1
ATOM 718 O O . GLU A 1 95 ? -12.099 -1.815 8.467 1.00 96.38 95 GLU A O 1
ATOM 723 N N . ALA A 1 96 ? -11.140 -0.909 10.289 1.00 95.31 96 ALA A N 1
ATOM 724 C CA . ALA A 1 96 ? -10.621 -2.159 10.838 1.00 95.31 96 ALA A CA 1
ATOM 725 C C . ALA A 1 96 ? -10.364 -2.023 12.344 1.00 95.31 96 ALA A C 1
ATOM 727 O O . ALA A 1 96 ? -10.123 -0.921 12.842 1.00 95.31 96 ALA A O 1
ATOM 728 N N . ASP A 1 97 ? -10.374 -3.145 13.064 1.00 94.56 97 ASP A N 1
ATOM 729 C CA . ASP A 1 97 ? -10.030 -3.169 14.490 1.00 94.56 97 ASP A CA 1
ATOM 730 C C . ASP A 1 97 ? -8.519 -2.983 14.701 1.00 94.56 97 ASP A C 1
ATOM 732 O O . ASP A 1 97 ? -8.096 -2.297 15.637 1.00 94.56 97 ASP A O 1
ATOM 736 N N . THR A 1 98 ? -7.701 -3.576 13.823 1.00 94.69 98 THR A N 1
ATOM 737 C CA . THR A 1 98 ? -6.237 -3.490 13.859 1.00 94.69 98 THR A CA 1
ATOM 738 C C . THR A 1 98 ? -5.636 -3.378 12.457 1.00 94.69 98 THR A C 1
ATOM 740 O O . THR A 1 98 ? -6.274 -3.712 11.459 1.00 94.69 98 THR A O 1
ATOM 743 N N . LEU A 1 99 ? -4.374 -2.940 12.367 1.00 94.38 99 LEU A N 1
ATOM 744 C CA . LEU A 1 99 ? -3.638 -2.927 11.097 1.00 94.38 99 LEU A CA 1
ATOM 745 C C . LEU A 1 99 ? -3.378 -4.340 10.560 1.00 94.38 99 LEU A C 1
ATOM 747 O O . LEU A 1 99 ? -3.361 -4.549 9.347 1.00 94.38 99 LEU A O 1
ATOM 751 N N . ASP A 1 100 ? -3.243 -5.317 11.455 1.00 94.62 100 ASP A N 1
ATOM 752 C CA . ASP A 1 100 ? -3.026 -6.718 11.102 1.00 94.62 100 ASP A CA 1
ATOM 753 C C . ASP A 1 100 ? -4.233 -7.336 10.380 1.00 94.62 100 ASP A C 1
ATOM 755 O O . ASP A 1 100 ? -4.078 -8.324 9.665 1.00 94.62 100 ASP A O 1
ATOM 759 N N . ASP A 1 101 ? -5.426 -6.750 10.507 1.00 95.12 101 ASP A N 1
ATOM 760 C CA . ASP A 1 101 ? -6.625 -7.186 9.782 1.00 95.12 101 ASP A CA 1
ATOM 761 C C . ASP A 1 101 ? -6.656 -6.685 8.329 1.00 95.12 101 ASP A C 1
ATOM 763 O O . ASP A 1 101 ? -7.386 -7.231 7.502 1.00 95.12 101 ASP A O 1
ATOM 767 N N . ILE A 1 102 ? -5.844 -5.675 8.002 1.00 96.00 102 ILE A N 1
ATOM 768 C CA . ILE A 1 102 ? -5.835 -5.005 6.696 1.00 96.00 102 ILE A CA 1
ATOM 769 C C . ILE A 1 102 ? -4.898 -5.719 5.723 1.00 96.00 102 ILE A C 1
ATOM 771 O O . ILE A 1 102 ? -5.248 -5.938 4.561 1.00 96.00 102 ILE A O 1
ATOM 775 N N . PHE A 1 103 ? -3.698 -6.068 6.184 1.00 96.25 103 PHE A N 1
ATOM 776 C CA . PHE A 1 103 ? -2.606 -6.514 5.322 1.00 96.25 103 PHE A CA 1
ATOM 777 C C . PHE A 1 103 ? -2.436 -8.035 5.300 1.00 96.25 103 PHE A C 1
ATOM 779 O O . PHE A 1 103 ? -2.762 -8.761 6.248 1.00 96.25 103 PHE A O 1
ATOM 786 N N . ILE A 1 104 ? -1.927 -8.543 4.178 1.00 94.31 104 ILE A N 1
ATOM 787 C CA . ILE A 1 104 ? -1.495 -9.936 4.053 1.00 94.31 104 ILE A CA 1
ATOM 788 C C . ILE A 1 104 ? -0.214 -10.182 4.860 1.00 94.31 104 ILE A C 1
ATOM 790 O O . ILE A 1 104 ? 0.532 -9.262 5.189 1.00 94.31 104 ILE A O 1
ATOM 794 N N . ALA A 1 105 ? 0.080 -11.453 5.134 1.00 88.88 105 ALA A N 1
ATOM 795 C CA . ALA A 1 105 ? 1.353 -11.828 5.739 1.00 88.88 105 ALA A CA 1
ATOM 796 C C . ALA A 1 105 ? 2.533 -11.425 4.833 1.00 88.88 105 ALA A C 1
ATOM 798 O O . ALA A 1 105 ? 2.515 -11.704 3.634 1.00 88.88 105 ALA A O 1
ATOM 799 N N . GLY A 1 106 ? 3.567 -10.820 5.424 1.00 88.31 106 GLY A N 1
ATOM 800 C CA . GLY A 1 106 ? 4.775 -10.371 4.719 1.00 88.31 106 GLY A CA 1
ATOM 801 C C . GLY A 1 106 ? 4.872 -8.859 4.517 1.00 88.31 106 GLY A C 1
ATOM 802 O O . GLY A 1 106 ? 5.924 -8.388 4.104 1.00 88.31 106 GLY A O 1
ATOM 803 N N . ILE A 1 107 ? 3.817 -8.113 4.841 1.00 94.06 107 ILE A N 1
ATOM 804 C CA . ILE A 1 107 ? 3.857 -6.655 4.961 1.00 94.06 107 ILE A CA 1
ATOM 805 C C . ILE A 1 107 ? 3.851 -6.321 6.445 1.00 94.06 107 ILE A C 1
ATOM 807 O O . ILE A 1 107 ? 2.945 -6.754 7.158 1.00 94.06 107 ILE A O 1
ATOM 811 N N . ASP A 1 108 ? 4.849 -5.569 6.902 1.00 95.50 108 ASP A N 1
ATOM 812 C CA . ASP A 1 108 ? 4.846 -4.995 8.245 1.00 95.50 108 ASP A CA 1
ATOM 813 C C . ASP A 1 108 ? 4.219 -3.591 8.184 1.00 95.50 108 ASP A C 1
ATOM 815 O O . ASP A 1 108 ? 4.818 -2.680 7.607 1.00 95.50 108 ASP A O 1
ATOM 819 N N . PRO A 1 109 ? 2.998 -3.385 8.716 1.00 94.25 109 PRO A N 1
ATOM 820 C CA . PRO A 1 109 ? 2.369 -2.069 8.726 1.00 94.25 109 PRO A CA 1
ATOM 821 C C . PRO A 1 109 ? 2.934 -1.143 9.811 1.00 94.25 109 PRO A C 1
ATOM 823 O O . PRO A 1 109 ? 2.553 0.025 9.863 1.00 94.25 109 PRO A O 1
ATOM 826 N N . TYR A 1 110 ? 3.807 -1.645 10.686 1.00 94.56 110 TYR A N 1
ATOM 827 C CA . TYR A 1 110 ? 4.451 -0.871 11.744 1.00 94.56 110 TYR A CA 1
ATOM 828 C C . TYR A 1 110 ? 5.878 -0.442 11.370 1.00 94.56 110 TYR A C 1
ATOM 830 O O . TYR A 1 110 ? 6.495 0.314 12.123 1.00 94.56 110 TYR A O 1
ATOM 838 N N . ASP A 1 111 ? 6.399 -0.890 10.223 1.00 94.19 111 ASP A N 1
ATOM 839 C CA . ASP A 1 111 ? 7.661 -0.398 9.675 1.00 94.19 111 ASP A CA 1
ATOM 840 C C . ASP A 1 111 ? 7.448 0.967 9.001 1.00 94.19 111 ASP A C 1
ATOM 842 O O . ASP A 1 111 ? 6.777 1.091 7.976 1.00 94.19 111 ASP A O 1
ATOM 846 N N . GLU A 1 112 ? 8.026 2.012 9.593 1.00 90.06 112 GLU A N 1
ATOM 847 C CA . GLU A 1 112 ? 8.006 3.377 9.048 1.00 90.06 112 GLU A CA 1
ATOM 848 C C . GLU A 1 112 ? 9.005 3.559 7.884 1.00 90.06 112 GLU A C 1
ATOM 850 O O . GLU A 1 112 ? 9.037 4.605 7.221 1.00 90.06 112 GLU A O 1
ATOM 855 N N . GLY A 1 113 ? 9.859 2.560 7.656 1.00 94.12 113 GLY A N 1
ATOM 856 C CA . GLY A 1 113 ? 10.871 2.535 6.617 1.00 94.12 113 GLY A CA 1
ATOM 857 C C . GLY A 1 113 ? 10.380 2.019 5.266 1.00 94.12 113 GLY A C 1
ATOM 858 O O . GLY A 1 113 ? 9.195 1.843 4.987 1.00 94.12 113 GLY A O 1
ATOM 859 N N . THR A 1 114 ? 11.351 1.806 4.383 1.00 95.81 114 THR A N 1
ATOM 860 C CA . THR A 1 114 ? 11.146 1.084 3.130 1.00 95.81 114 THR A CA 1
ATOM 861 C C . THR A 1 114 ? 11.430 -0.392 3.370 1.00 95.81 114 THR A C 1
ATOM 863 O O . THR A 1 114 ? 12.553 -0.752 3.725 1.00 95.81 114 THR A O 1
ATOM 866 N N . GLN A 1 115 ? 10.439 -1.235 3.109 1.00 95.06 115 GLN A N 1
ATOM 867 C CA . GLN A 1 115 ? 10.555 -2.687 3.179 1.00 95.06 115 GLN A CA 1
ATOM 868 C C . GLN A 1 115 ? 10.685 -3.282 1.774 1.00 95.06 115 GLN A C 1
ATOM 870 O O . GLN A 1 115 ? 9.999 -2.871 0.837 1.00 95.06 115 GLN A O 1
ATOM 875 N N . GLU A 1 116 ? 11.577 -4.258 1.621 1.00 95.19 116 GLU A N 1
ATOM 876 C CA . GLU A 1 116 ? 11.726 -5.030 0.387 1.00 95.19 116 GLU A CA 1
ATOM 877 C C . GLU A 1 116 ? 10.753 -6.217 0.416 1.00 95.19 116 GLU A C 1
ATOM 879 O O . GLU A 1 116 ? 10.874 -7.117 1.249 1.00 95.19 116 GLU A O 1
ATOM 884 N N . LEU A 1 117 ? 9.770 -6.215 -0.487 1.00 91.12 117 LEU A N 1
ATOM 885 C CA . LEU A 1 117 ? 8.746 -7.264 -0.577 1.00 91.12 117 LEU A CA 1
ATOM 886 C C . LEU A 1 117 ? 9.223 -8.464 -1.406 1.00 91.12 117 LEU A C 1
ATOM 888 O O . LEU A 1 117 ? 8.799 -9.600 -1.195 1.00 91.12 117 LEU A O 1
ATOM 892 N N . ALA A 1 118 ? 10.074 -8.192 -2.391 1.00 90.81 118 ALA A N 1
ATOM 893 C CA . ALA A 1 118 ? 10.722 -9.152 -3.275 1.00 90.81 118 ALA A CA 1
ATOM 894 C C . ALA A 1 118 ? 11.977 -8.487 -3.868 1.00 90.81 118 ALA A C 1
ATOM 896 O O . ALA A 1 118 ? 12.063 -7.263 -3.806 1.00 90.81 118 ALA A O 1
ATOM 897 N N . PRO A 1 119 ? 12.918 -9.241 -4.470 1.00 93.12 119 PRO A N 1
ATOM 898 C CA . PRO A 1 119 ? 14.121 -8.659 -5.061 1.00 93.12 119 PRO A CA 1
ATOM 899 C C . PRO A 1 119 ? 13.800 -7.486 -5.994 1.00 93.12 119 PRO A C 1
ATOM 901 O O . PRO A 1 119 ? 13.110 -7.684 -6.994 1.00 93.12 119 PRO A O 1
ATOM 904 N N . GLY A 1 120 ? 14.270 -6.288 -5.637 1.00 92.19 120 GLY A N 1
ATOM 905 C CA . GLY A 1 120 ? 14.058 -5.057 -6.412 1.00 92.19 120 GLY A CA 1
ATOM 906 C C . GLY A 1 120 ? 12.675 -4.412 -6.263 1.00 92.19 120 GLY A C 1
ATOM 907 O O . GLY A 1 120 ? 12.442 -3.370 -6.859 1.00 92.19 120 GLY A O 1
ATOM 908 N N . ARG A 1 121 ? 11.759 -4.978 -5.461 1.00 93.25 121 ARG A N 1
ATOM 909 C CA . ARG A 1 121 ? 10.403 -4.451 -5.226 1.00 93.25 121 ARG A CA 1
ATOM 910 C C . ARG A 1 121 ? 10.258 -3.956 -3.799 1.00 93.25 121 ARG A C 1
ATOM 912 O O . ARG A 1 121 ? 10.315 -4.736 -2.846 1.00 93.25 121 ARG A O 1
ATOM 919 N N . PHE A 1 122 ? 9.959 -2.676 -3.665 1.00 95.62 122 PHE A N 1
ATOM 920 C CA . PHE A 1 122 ? 9.940 -1.982 -2.389 1.00 95.62 122 PHE A CA 1
ATOM 921 C C . PHE A 1 122 ? 8.565 -1.402 -2.089 1.00 95.62 122 PHE A C 1
ATOM 923 O O . PHE A 1 122 ? 7.818 -1.024 -2.992 1.00 95.62 122 PHE A O 1
ATOM 930 N N . LEU A 1 123 ? 8.241 -1.324 -0.804 1.00 96.62 123 LEU A N 1
ATOM 931 C CA . LEU A 1 123 ? 7.032 -0.701 -0.295 1.00 96.62 123 LEU A CA 1
ATOM 932 C C . LEU A 1 123 ? 7.386 0.204 0.88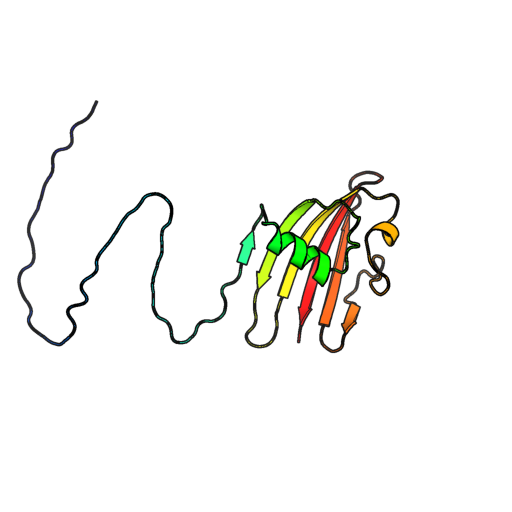1 1.00 96.62 123 LEU A C 1
ATOM 934 O O . LEU A 1 123 ? 8.148 -0.174 1.764 1.00 96.62 123 LEU A O 1
ATOM 938 N N . GLN A 1 124 ? 6.799 1.388 0.911 1.00 97.19 124 GLN A N 1
ATOM 939 C CA . GLN A 1 124 ? 6.791 2.268 2.069 1.00 97.19 124 GLN A CA 1
ATOM 940 C C . GLN A 1 124 ? 5.344 2.590 2.427 1.00 97.19 124 GLN A C 1
ATOM 942 O O . GLN A 1 124 ? 4.528 2.882 1.549 1.00 97.19 124 GLN A O 1
ATOM 947 N N . LEU A 1 125 ? 5.028 2.536 3.718 1.00 97.31 125 LEU A N 1
ATOM 948 C CA . LEU A 1 125 ? 3.696 2.821 4.235 1.00 97.31 125 LEU A CA 1
ATOM 949 C C . LEU A 1 125 ? 3.730 4.074 5.104 1.00 97.31 125 LEU A C 1
ATOM 951 O O . LEU A 1 125 ? 4.656 4.315 5.870 1.00 97.31 125 LEU A O 1
ATOM 955 N N . THR A 1 126 ? 2.694 4.890 4.984 1.00 97.31 126 THR A N 1
ATOM 956 C CA . THR A 1 126 ? 2.404 5.988 5.905 1.00 97.31 126 THR A CA 1
ATOM 957 C C . THR A 1 126 ? 0.984 5.805 6.400 1.00 97.31 126 THR A C 1
ATOM 959 O O . THR A 1 126 ? 0.055 5.729 5.596 1.00 97.31 126 THR A O 1
ATOM 962 N N . ILE A 1 127 ? 0.817 5.703 7.716 1.00 96.69 127 ILE A N 1
ATOM 963 C CA . ILE A 1 127 ? -0.456 5.349 8.341 1.00 96.69 127 ILE A CA 1
ATOM 964 C C . ILE A 1 127 ? -0.871 6.445 9.314 1.00 96.69 127 ILE A C 1
ATOM 966 O O . ILE A 1 127 ? -0.146 6.793 10.243 1.00 96.69 127 ILE A O 1
ATOM 970 N N . GLU A 1 128 ? -2.079 6.953 9.121 1.00 96.81 128 GLU A N 1
ATOM 971 C CA . GLU A 1 128 ? -2.729 7.914 9.997 1.00 96.81 128 GLU A CA 1
ATOM 972 C C . GLU A 1 128 ? -3.982 7.269 10.608 1.00 96.81 128 GLU A C 1
ATOM 974 O O . GLU A 1 128 ? -4.742 6.581 9.926 1.00 96.81 128 GLU A O 1
ATOM 979 N N . ASN A 1 129 ? -4.230 7.510 11.896 1.00 95.31 129 ASN A N 1
ATOM 980 C CA . ASN A 1 129 ? -5.439 7.061 12.592 1.00 95.31 129 ASN A CA 1
ATOM 981 C C . ASN A 1 129 ? -6.238 8.294 13.047 1.00 95.31 129 ASN A C 1
ATOM 983 O O . ASN A 1 129 ? -6.083 8.746 14.186 1.00 95.31 129 ASN A O 1
ATOM 987 N N . PRO A 1 130 ? -7.022 8.917 12.144 1.00 92.25 130 PRO A N 1
ATOM 988 C CA . PRO A 1 130 ? -7.744 10.150 12.453 1.00 92.25 130 PRO A CA 1
ATOM 989 C C . PRO A 1 130 ? -8.823 9.949 13.523 1.00 92.25 130 PRO A C 1
ATOM 991 O O . PRO A 1 130 ? -9.116 10.871 14.287 1.00 92.25 130 PRO A O 1
ATOM 994 N N . THR A 1 131 ? -9.418 8.758 13.579 1.00 94.00 131 THR A N 1
ATOM 995 C CA . THR A 1 131 ? -10.437 8.369 14.557 1.00 94.00 131 THR A CA 1
ATOM 996 C C . THR A 1 131 ? -10.339 6.873 14.839 1.00 94.00 131 THR A C 1
ATOM 998 O O . THR A 1 131 ? -10.125 6.123 13.889 1.00 94.00 131 THR A O 1
ATOM 1001 N N . PRO A 1 132 ? -10.589 6.414 16.082 1.00 94.25 132 PRO A N 1
ATOM 1002 C CA . PRO A 1 132 ? -10.510 4.996 16.430 1.00 94.25 132 PRO A CA 1
ATOM 1003 C C . PRO A 1 132 ? -11.281 4.100 15.452 1.00 94.25 132 PRO A C 1
ATOM 1005 O O . PRO A 1 132 ? -12.452 4.361 15.179 1.00 94.25 132 PRO A O 1
ATOM 1008 N N . GLY A 1 133 ? -10.618 3.061 14.943 1.00 92.81 133 GLY A N 1
ATOM 1009 C CA . GLY A 1 133 ? -11.179 2.116 13.972 1.00 92.81 133 GLY A CA 1
ATOM 1010 C C . GLY A 1 133 ? -11.124 2.572 12.510 1.00 92.81 133 GLY A C 1
ATOM 1011 O O . GLY A 1 133 ? -11.522 1.812 11.636 1.00 92.81 133 GLY A O 1
ATOM 1012 N N . VAL A 1 134 ? -10.627 3.782 12.223 1.00 96.38 134 VAL A N 1
ATOM 1013 C CA . VAL A 1 134 ? -10.440 4.291 10.858 1.00 96.38 134 VAL A CA 1
ATOM 1014 C C . VAL A 1 134 ? -8.958 4.517 10.609 1.00 96.38 134 VAL A C 1
ATOM 1016 O O . VAL A 1 134 ? -8.324 5.323 11.291 1.00 96.38 134 VAL A O 1
ATOM 1019 N N . TYR A 1 135 ? -8.429 3.864 9.581 1.00 97.25 135 TYR A N 1
ATOM 1020 C CA . TYR A 1 135 ? -7.065 4.064 9.116 1.00 97.25 135 TYR A CA 1
ATOM 1021 C C . TYR A 1 135 ? -7.069 4.753 7.764 1.00 97.25 135 TYR A C 1
ATOM 1023 O O . TYR A 1 135 ? -7.830 4.411 6.856 1.00 97.25 135 TYR A O 1
ATOM 1031 N N . LEU A 1 136 ? -6.190 5.731 7.640 1.00 97.50 136 LEU A N 1
ATOM 1032 C CA . LEU A 1 136 ? -5.857 6.373 6.390 1.00 97.50 136 LEU A CA 1
ATOM 1033 C C . LEU A 1 136 ? -4.428 5.965 6.049 1.00 97.50 136 LEU A C 1
ATOM 1035 O O . LEU A 1 136 ? -3.492 6.294 6.773 1.00 97.50 136 LEU A O 1
ATOM 1039 N N . ILE A 1 137 ? -4.279 5.208 4.974 1.00 97.38 137 ILE A N 1
ATOM 1040 C CA . ILE A 1 137 ? -3.021 4.572 4.609 1.00 97.38 137 ILE A CA 1
ATOM 1041 C C . ILE A 1 137 ? -2.599 5.104 3.251 1.00 97.38 137 ILE A C 1
ATOM 1043 O O . ILE A 1 137 ? -3.376 5.078 2.297 1.00 97.38 137 ILE A O 1
ATOM 1047 N N . THR A 1 138 ? -1.358 5.564 3.166 1.00 97.94 138 THR A N 1
ATOM 1048 C CA . THR A 1 138 ? -0.701 5.893 1.905 1.00 97.94 138 THR A CA 1
ATOM 1049 C C . THR A 1 138 ? 0.414 4.888 1.672 1.00 97.94 138 THR A C 1
ATOM 1051 O O . THR A 1 138 ? 1.321 4.768 2.495 1.00 97.94 138 THR A O 1
ATOM 1054 N N . GLY A 1 139 ? 0.313 4.128 0.587 1.00 97.25 139 GLY A N 1
ATOM 1055 C CA . GLY A 1 139 ? 1.311 3.150 0.183 1.00 97.25 139 GLY A CA 1
ATOM 1056 C C . GLY A 1 139 ? 2.063 3.617 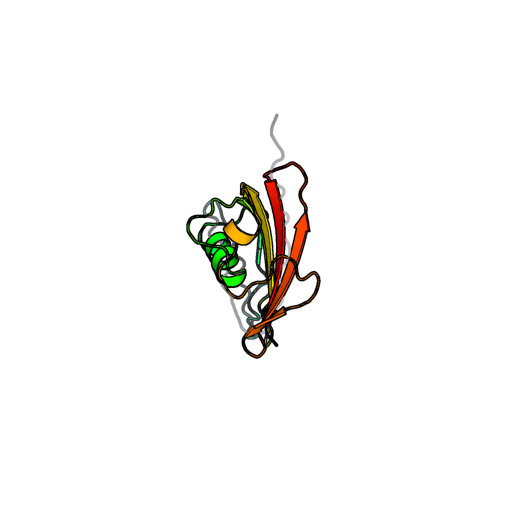-1.050 1.00 97.25 139 GLY A C 1
ATOM 1057 O O . GLY A 1 139 ? 1.446 3.971 -2.054 1.00 97.25 139 GLY A O 1
ATOM 1058 N N . TYR A 1 140 ? 3.386 3.581 -0.957 1.00 96.62 140 TYR A N 1
ATOM 1059 C CA . TYR A 1 140 ? 4.322 3.913 -2.021 1.00 96.62 140 TYR A CA 1
ATOM 1060 C C . TYR A 1 140 ? 5.072 2.651 -2.420 1.00 96.62 140 TYR A C 1
ATOM 1062 O O . TYR A 1 140 ? 5.931 2.173 -1.681 1.00 96.62 140 TYR A O 1
ATOM 1070 N N . TRP A 1 141 ? 4.744 2.108 -3.582 1.00 96.44 141 TRP A N 1
ATOM 1071 C CA . TRP A 1 141 ? 5.424 0.966 -4.167 1.00 96.44 141 TRP A CA 1
ATOM 1072 C C . TRP A 1 141 ? 6.322 1.411 -5.321 1.00 96.44 141 TRP A C 1
ATOM 1074 O O . TRP A 1 141 ? 5.958 2.305 -6.090 1.00 96.44 141 TRP A O 1
ATOM 1084 N N . PHE A 1 142 ? 7.491 0.789 -5.440 1.00 94.38 142 PHE A N 1
ATOM 1085 C CA . PHE A 1 142 ? 8.400 1.014 -6.557 1.00 94.38 142 PHE A CA 1
ATOM 1086 C C . PHE A 1 142 ? 9.261 -0.215 -6.859 1.00 94.38 142 PHE A C 1
ATOM 1088 O O . PHE A 1 142 ? 9.516 -1.037 -5.972 1.00 94.38 142 PHE A O 1
ATOM 1095 N N . GLU A 1 143 ? 9.705 -0.323 -8.109 1.00 92.12 143 GLU A N 1
ATOM 1096 C CA . GLU A 1 143 ? 10.621 -1.358 -8.600 1.00 92.12 143 GLU A CA 1
ATOM 1097 C C . GLU A 1 143 ? 11.906 -0.727 -9.163 1.00 92.12 143 GLU A C 1
ATOM 1099 O O . GLU A 1 143 ? 11.839 0.383 -9.690 1.00 92.12 143 GLU A O 1
ATOM 1104 N N . THR A 1 144 ? 13.059 -1.387 -8.988 1.00 85.31 144 THR A N 1
ATOM 1105 C CA . THR A 1 144 ? 14.401 -0.932 -9.431 1.00 85.31 144 THR A CA 1
ATOM 1106 C C . THR A 1 144 ? 15.255 -2.064 -9.986 1.00 85.31 144 THR A C 1
ATOM 1108 O O . THR A 1 144 ? 15.124 -3.177 -9.420 1.00 85.31 144 THR A O 1
#

Foldseek 3Di:
DDDDDDDDDDDDDDDDDDDDPDPDDDDDDPDDDDDDDDDPPCQPDKDKDQQDDPVQVVCCCVLQAFDPPWDKDWRIWIWHDDPFKTKIKTKIKTFAQDPVNTHDPQDDQPDQDWDDSDVQKIKHKDWDPPDHRMIIIIIMIMGD

Radius of gyration: 24.59 Å; chains: 1; bounding box: 45×50×70 Å